Protein AF-A0A3B0A6G1-F1 (afdb_monomer)

Sequence (65 aa):
MTSAPSLVRSRMILSAKVIITDHWPNPDRCPICGVMVCRARGNAAYYLQIVGEPPYIPPSLDGGA

Solvent-accessible surface area (backbone atoms only — not comparable to full-atom values): 3957 Å² total; per-residue (Å²): 134,79,52,73,70,55,52,52,51,55,50,52,54,51,51,26,52,49,46,33,50,66,37,42,80,48,99,76,32,19,77,74,79,73,33,75,78,51,62,66,33,50,52,26,54,50,47,35,53,76,73,70,46,74,92,83,76,55,63,83,74,80,68,67,124

Secondary structure (DSSP, 8-state):
---HHHHHHHHHHHHHHHHHHHTPPPSSS-TTT-SSS-HHHHHHHHHHHHTTPPPP--TTTTT--

pLDDT: mean 86.9, std 13.95, range [43.78, 97.56]

Foldseek 3Di:
DQDPVNVVVVVLLVVLLVQLVQQPDPPQHRPVPRHPDDPSNVVSQVVCVVVVHPRDDDPVPVPND

Structure (mmCIF, N/CA/C/O backbone):
data_AF-A0A3B0A6G1-F1
#
_entry.id   AF-A0A3B0A6G1-F1
#
loop_
_atom_site.group_PDB
_atom_site.id
_atom_site.type_symbol
_atom_site.label_atom_id
_atom_site.label_alt_id
_atom_site.label_comp_id
_atom_site.label_asym_id
_atom_site.label_entity_id
_atom_site.label_seq_id
_atom_site.pdbx_PDB_ins_code
_atom_site.Cartn_x
_atom_site.Cartn_y
_atom_site.Cartn_z
_atom_site.occupancy
_atom_site.B_iso_or_equiv
_atom_site.auth_seq_id
_atom_site.auth_comp_id
_atom_site.auth_asym_id
_atom_site.auth_atom_id
_atom_site.pdbx_PDB_model_num
ATOM 1 N N . MET A 1 1 ? -15.644 -6.191 22.669 1.00 52.16 1 MET A N 1
ATOM 2 C CA . MET A 1 1 ? -16.410 -6.420 21.425 1.00 52.16 1 MET A CA 1
ATOM 3 C C . MET A 1 1 ? -16.064 -5.308 20.449 1.00 52.16 1 MET A C 1
ATOM 5 O O . MET A 1 1 ? -16.409 -4.165 20.711 1.00 52.16 1 MET A O 1
ATOM 9 N N . THR A 1 2 ? -15.315 -5.597 19.386 1.00 56.62 2 THR A N 1
ATOM 10 C CA . THR A 1 2 ? -15.075 -4.633 18.303 1.00 56.62 2 THR A CA 1
ATOM 11 C C . THR A 1 2 ? -16.369 -4.479 17.508 1.00 56.62 2 THR A C 1
ATOM 13 O O . THR A 1 2 ? -16.925 -5.457 17.015 1.00 56.62 2 THR A O 1
ATOM 16 N N . SER A 1 3 ? -16.902 -3.262 17.422 1.00 68.38 3 SER A N 1
ATOM 17 C CA . SER A 1 3 ? -18.052 -2.978 16.562 1.00 68.38 3 SER A CA 1
ATOM 18 C C . SER A 1 3 ? -17.682 -3.269 15.100 1.00 68.38 3 SER A C 1
ATOM 20 O O . SER A 1 3 ? -16.522 -3.099 14.711 1.00 68.38 3 SER A O 1
ATOM 22 N N . ALA A 1 4 ? -18.641 -3.689 14.269 1.00 73.81 4 ALA A N 1
ATOM 23 C CA . ALA A 1 4 ? -18.395 -3.992 12.852 1.00 73.81 4 ALA A CA 1
ATOM 24 C C . ALA A 1 4 ? -17.586 -2.900 12.097 1.00 73.81 4 ALA A C 1
ATOM 26 O O . ALA A 1 4 ? -16.681 -3.265 11.344 1.00 73.81 4 ALA A O 1
ATOM 27 N N . PRO A 1 5 ? -17.784 -1.585 12.346 1.00 79.06 5 PRO A N 1
ATOM 28 C CA . PRO A 1 5 ? -16.957 -0.533 11.745 1.00 79.06 5 PRO A CA 1
ATOM 29 C C . PRO A 1 5 ? -15.477 -0.582 12.151 1.00 79.06 5 PRO A C 1
ATOM 31 O O . PRO A 1 5 ? -14.599 -0.364 11.316 1.00 79.06 5 PRO A O 1
ATOM 34 N N . SER A 1 6 ? -15.179 -0.897 13.418 1.00 85.38 6 SER A N 1
ATOM 35 C CA . SER A 1 6 ? -13.794 -1.015 13.898 1.00 85.38 6 SER A CA 1
ATOM 36 C C . SER A 1 6 ? -13.069 -2.202 13.258 1.00 85.38 6 SER A C 1
ATOM 38 O O . SER A 1 6 ? -11.917 -2.065 12.860 1.00 85.38 6 SER A O 1
ATOM 40 N N . LEU A 1 7 ? -13.769 -3.322 13.039 1.00 89.50 7 LEU A N 1
ATOM 41 C CA . LEU A 1 7 ? -13.219 -4.483 12.337 1.00 89.50 7 LEU A CA 1
ATOM 42 C C . LEU A 1 7 ? -12.904 -4.172 10.867 1.00 89.50 7 LEU A C 1
ATOM 44 O O . LEU A 1 7 ? -11.843 -4.554 10.374 1.00 89.50 7 LEU A O 1
ATOM 48 N N . VAL A 1 8 ? -13.804 -3.472 10.167 1.00 92.69 8 VAL A N 1
ATOM 49 C CA . VAL A 1 8 ? -13.568 -3.051 8.777 1.00 92.69 8 VAL A CA 1
ATOM 50 C C . VAL A 1 8 ? -12.352 -2.130 8.702 1.00 92.69 8 VAL A C 1
ATOM 52 O O . VAL A 1 8 ? -11.473 -2.365 7.878 1.00 92.69 8 VAL A O 1
ATOM 55 N N . ARG A 1 9 ? -12.244 -1.141 9.599 1.00 92.50 9 ARG A N 1
ATOM 56 C CA . ARG A 1 9 ? -11.084 -0.238 9.647 1.00 92.50 9 ARG A CA 1
ATOM 57 C C . ARG A 1 9 ? -9.780 -1.000 9.871 1.00 92.50 9 ARG A C 1
ATOM 59 O O . ARG A 1 9 ? -8.834 -0.800 9.116 1.00 92.50 9 ARG A O 1
ATOM 66 N N . SER A 1 10 ? -9.737 -1.907 10.848 1.00 94.75 10 SER A N 1
ATOM 67 C CA . SER A 1 10 ? -8.545 -2.722 11.112 1.00 94.75 10 SER A CA 1
ATOM 68 C C . SER A 1 10 ? -8.150 -3.579 9.908 1.00 94.75 10 SER A C 1
ATOM 70 O O . SER A 1 10 ? -6.971 -3.661 9.577 1.00 94.75 10 SER A O 1
ATOM 72 N N . ARG A 1 11 ? -9.121 -4.178 9.207 1.00 95.69 11 ARG A N 1
ATOM 73 C CA . ARG A 1 11 ? -8.852 -4.959 7.990 1.00 95.69 11 ARG A CA 1
ATOM 74 C C . ARG A 1 11 ? -8.307 -4.094 6.862 1.00 95.69 11 ARG A C 1
ATOM 76 O O . ARG A 1 11 ? -7.332 -4.485 6.236 1.00 95.69 11 ARG A O 1
ATOM 83 N N . MET A 1 12 ? -8.879 -2.913 6.645 1.00 96.75 12 MET A N 1
ATOM 84 C CA . MET A 1 12 ? -8.411 -1.999 5.602 1.00 96.75 12 MET A CA 1
ATOM 85 C C . MET A 1 12 ? -6.997 -1.473 5.887 1.00 96.75 12 MET A C 1
ATOM 87 O O . MET A 1 12 ? -6.197 -1.367 4.961 1.00 96.75 12 MET A O 1
ATOM 91 N N . ILE A 1 13 ? -6.649 -1.220 7.155 1.00 97.25 13 ILE A N 1
ATOM 92 C CA . ILE A 1 13 ? -5.275 -0.880 7.564 1.00 97.25 13 ILE A CA 1
ATOM 93 C C . ILE A 1 13 ? -4.308 -2.017 7.214 1.00 97.25 13 ILE A C 1
ATOM 95 O O . ILE A 1 13 ? -3.253 -1.767 6.632 1.00 97.25 13 ILE A O 1
ATOM 99 N N . LEU A 1 14 ? -4.668 -3.267 7.521 1.00 96.69 14 LEU A N 1
ATOM 100 C CA . LEU A 1 14 ? -3.844 -4.429 7.174 1.00 96.69 14 LEU A CA 1
ATOM 101 C C . LEU A 1 14 ? -3.707 -4.595 5.658 1.00 96.69 14 LEU A C 1
ATOM 103 O O . LEU A 1 14 ? -2.596 -4.774 5.167 1.00 96.69 14 LEU A O 1
ATOM 107 N N . SER A 1 15 ? -4.801 -4.467 4.906 1.00 97.50 15 SER A N 1
ATOM 108 C CA . SER A 1 15 ? -4.774 -4.528 3.443 1.00 97.50 15 SER A CA 1
ATOM 109 C C . SER A 1 15 ? -3.875 -3.449 2.838 1.00 97.50 15 SER A C 1
ATOM 111 O O . SER A 1 15 ? -3.112 -3.742 1.923 1.00 97.50 15 SER A O 1
ATOM 113 N N . ALA A 1 16 ? -3.904 -2.222 3.365 1.00 97.44 16 ALA A N 1
ATOM 114 C CA . ALA A 1 16 ? -3.015 -1.158 2.911 1.00 97.44 16 ALA A CA 1
ATOM 115 C C . ALA A 1 16 ? -1.539 -1.495 3.173 1.00 97.44 16 ALA A C 1
ATOM 117 O O . ALA A 1 16 ? -0.717 -1.329 2.277 1.00 97.44 16 ALA A O 1
ATOM 118 N N . LYS A 1 17 ? -1.204 -2.031 4.354 1.00 96.56 17 LYS A N 1
ATOM 119 C CA . LYS A 1 17 ? 0.165 -2.473 4.674 1.00 96.56 17 LYS A CA 1
ATOM 120 C C . LYS A 1 17 ? 0.637 -3.591 3.737 1.00 96.56 17 LYS A C 1
ATOM 122 O O . LYS A 1 17 ? 1.752 -3.515 3.239 1.00 96.56 17 LYS A O 1
ATOM 127 N N . VAL A 1 18 ? -0.225 -4.559 3.414 1.00 96.12 18 VAL A N 1
ATOM 128 C CA . VAL A 1 18 ? 0.083 -5.623 2.437 1.00 96.12 18 VAL A CA 1
ATOM 129 C C . VAL A 1 18 ? 0.345 -5.048 1.044 1.00 96.12 18 VAL A C 1
ATOM 131 O O . VAL A 1 18 ? 1.387 -5.333 0.466 1.00 96.12 18 VAL A O 1
ATOM 134 N N . ILE A 1 19 ? -0.528 -4.166 0.536 1.00 96.19 19 ILE A N 1
ATOM 135 C CA . ILE A 1 19 ? -0.311 -3.496 -0.760 1.00 96.19 19 ILE A CA 1
ATOM 136 C C . ILE A 1 19 ? 1.025 -2.749 -0.759 1.00 96.19 19 ILE A C 1
ATOM 138 O O . ILE A 1 19 ? 1.759 -2.775 -1.743 1.00 96.19 19 ILE A O 1
ATOM 142 N N . ILE A 1 20 ? 1.348 -2.061 0.336 1.00 95.12 20 ILE A N 1
ATOM 143 C CA . ILE A 1 20 ? 2.613 -1.345 0.463 1.00 95.12 20 ILE A CA 1
ATOM 144 C C . ILE A 1 20 ? 3.796 -2.313 0.382 1.00 95.12 20 ILE A C 1
ATOM 146 O O . ILE A 1 20 ? 4.712 -2.018 -0.378 1.00 95.12 20 ILE A O 1
ATOM 150 N N . THR A 1 21 ? 3.759 -3.443 1.092 1.00 94.31 21 THR A N 1
ATOM 151 C CA . THR A 1 21 ? 4.803 -4.480 1.074 1.00 94.31 21 THR A CA 1
ATOM 152 C C . THR A 1 21 ? 4.976 -5.109 -0.304 1.00 94.31 21 THR A C 1
ATOM 154 O O . THR A 1 21 ? 6.082 -5.094 -0.838 1.00 94.31 21 THR A O 1
ATOM 157 N N . ASP A 1 22 ? 3.894 -5.581 -0.922 1.00 93.38 22 ASP A N 1
ATOM 158 C CA . ASP A 1 22 ? 3.955 -6.275 -2.214 1.00 93.38 22 ASP A CA 1
ATOM 159 C C . ASP A 1 22 ? 4.433 -5.345 -3.338 1.00 93.38 22 ASP A C 1
ATOM 161 O O . ASP A 1 22 ? 5.128 -5.760 -4.262 1.00 93.38 22 ASP A O 1
ATOM 165 N N . HIS A 1 23 ? 4.083 -4.057 -3.261 1.00 93.44 23 HIS A N 1
ATOM 166 C CA . HIS A 1 23 ? 4.469 -3.047 -4.249 1.00 93.44 23 HIS A CA 1
ATOM 167 C C . HIS A 1 23 ? 5.716 -2.240 -3.851 1.00 93.44 23 HIS A C 1
ATOM 169 O O . HIS A 1 23 ? 6.065 -1.268 -4.547 1.00 93.44 23 HIS A O 1
ATOM 175 N N . TRP A 1 24 ? 6.354 -2.568 -2.724 1.00 87.69 24 TRP A N 1
ATOM 176 C CA . TRP A 1 24 ? 7.467 -1.796 -2.179 1.00 87.69 24 TRP A CA 1
ATOM 177 C C . TRP A 1 24 ? 8.635 -1.755 -3.170 1.00 87.69 24 TRP A C 1
ATOM 179 O O . TRP A 1 24 ? 8.820 -2.708 -3.932 1.00 87.69 24 TRP A O 1
ATOM 189 N N . PRO A 1 25 ? 9.374 -0.629 -3.263 1.00 74.88 25 PRO A N 1
ATOM 190 C CA . PRO A 1 25 ? 10.368 -0.446 -4.307 1.00 74.88 25 PRO A CA 1
ATOM 191 C C . PRO A 1 25 ? 11.394 -1.576 -4.388 1.00 74.88 25 PRO A C 1
ATOM 193 O O . PRO A 1 25 ? 12.156 -1.825 -3.459 1.00 74.88 25 PRO A O 1
ATOM 196 N N . ASN A 1 26 ? 11.464 -2.144 -5.587 1.00 69.25 26 ASN A N 1
ATOM 197 C CA . ASN A 1 26 ? 12.728 -2.370 -6.269 1.00 69.25 26 ASN A CA 1
ATOM 198 C C . ASN A 1 26 ? 13.194 -0.987 -6.808 1.00 69.25 26 ASN A C 1
ATOM 200 O O . ASN A 1 26 ? 12.322 -0.212 -7.224 1.00 69.25 26 ASN A O 1
ATOM 204 N N . PRO A 1 27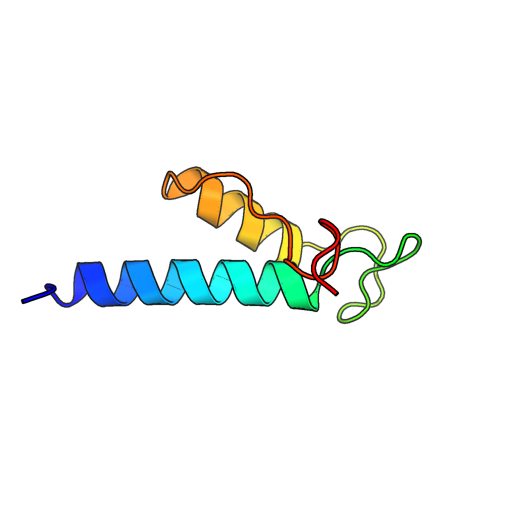 ? 14.492 -0.618 -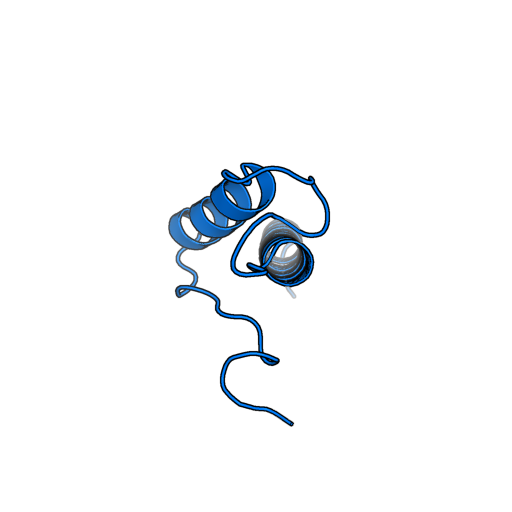6.740 1.00 72.69 27 PRO A N 1
ATOM 205 C CA . PRO A 1 27 ? 15.008 0.709 -7.116 1.00 72.69 27 PRO A CA 1
ATOM 206 C C . PRO A 1 27 ? 14.509 1.248 -8.462 1.00 72.69 27 PRO A C 1
ATOM 208 O O . PRO A 1 27 ? 14.327 2.457 -8.596 1.00 72.69 27 PRO A O 1
ATOM 211 N N . ASP A 1 28 ? 14.223 0.369 -9.423 1.00 79.06 28 ASP A N 1
ATOM 212 C CA . ASP A 1 28 ? 13.858 0.789 -10.773 1.00 79.06 28 ASP A CA 1
ATOM 213 C C . ASP A 1 28 ? 12.345 0.860 -11.003 1.00 79.06 28 ASP A C 1
ATOM 215 O O . ASP A 1 28 ? 11.852 1.835 -11.556 1.00 79.06 28 ASP A O 1
ATOM 219 N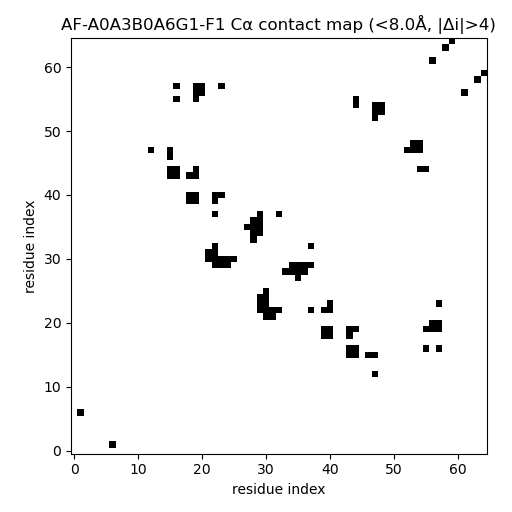 N . ARG A 1 29 ? 11.563 -0.154 -10.615 1.00 89.38 29 ARG A N 1
ATOM 220 C CA . ARG A 1 29 ? 10.121 -0.236 -10.930 1.00 89.38 29 ARG A CA 1
ATOM 221 C C . ARG A 1 29 ? 9.345 -0.991 -9.861 1.00 89.38 29 ARG A C 1
ATOM 223 O O . ARG A 1 29 ? 9.889 -1.803 -9.123 1.00 89.38 29 ARG A O 1
ATOM 230 N N . CYS A 1 30 ? 8.033 -0.770 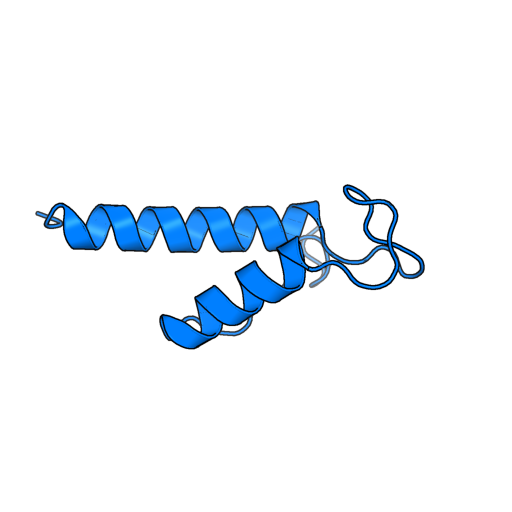-9.813 1.00 92.50 30 CYS A N 1
ATOM 231 C CA . CYS A 1 30 ? 7.149 -1.599 -8.999 1.00 92.50 30 CYS A CA 1
ATOM 232 C C . CYS A 1 30 ? 7.188 -3.063 -9.478 1.00 92.50 30 CYS A C 1
ATOM 234 O O . CYS A 1 30 ? 6.896 -3.293 -10.655 1.00 92.50 30 CYS A O 1
ATOM 236 N N . PRO A 1 31 ? 7.471 -4.042 -8.598 1.00 91.75 31 PRO A N 1
ATOM 237 C CA . PRO A 1 31 ? 7.588 -5.449 -8.992 1.00 91.75 31 PRO A CA 1
ATOM 238 C C . PRO A 1 31 ? 6.253 -6.067 -9.434 1.00 91.75 31 PRO A C 1
ATOM 240 O O . PRO A 1 31 ? 6.247 -6.997 -10.231 1.00 91.75 31 PRO A O 1
ATOM 243 N N . ILE A 1 32 ? 5.125 -5.522 -8.965 1.00 94.12 32 ILE A N 1
ATOM 244 C CA . ILE A 1 32 ? 3.779 -6.007 -9.306 1.00 94.12 32 ILE A CA 1
ATOM 245 C C . ILE A 1 32 ? 3.209 -5.285 -10.532 1.00 94.12 32 ILE A C 1
ATOM 247 O O . ILE A 1 32 ? 2.637 -5.909 -11.418 1.00 94.12 32 ILE A O 1
ATOM 251 N N . CYS A 1 33 ? 3.347 -3.957 -10.601 1.00 94.12 33 CYS A N 1
ATOM 252 C CA . CYS A 1 33 ? 2.729 -3.158 -11.666 1.00 94.12 33 CYS A CA 1
ATOM 253 C C . CYS A 1 33 ? 3.645 -2.890 -12.872 1.00 94.12 33 CYS A C 1
ATOM 255 O O . CYS A 1 33 ? 3.153 -2.434 -13.899 1.00 94.12 33 CYS A O 1
ATOM 257 N N . GLY A 1 34 ? 4.966 -3.064 -12.750 1.00 92.50 34 GLY A N 1
ATOM 258 C CA . GLY A 1 34 ? 5.926 -2.814 -13.836 1.00 92.50 34 GLY A CA 1
ATOM 259 C C . GLY A 1 34 ? 6.130 -1.337 -14.214 1.00 92.50 34 GLY A C 1
ATOM 260 O O . GLY A 1 34 ? 6.709 -1.035 -15.260 1.00 92.50 34 GLY A O 1
ATOM 261 N N . VAL A 1 35 ? 5.667 -0.398 -13.383 1.00 92.38 35 VAL A N 1
ATOM 262 C CA . VAL A 1 35 ? 5.737 1.056 -13.622 1.00 92.38 35 VAL A CA 1
ATOM 263 C C . VAL A 1 35 ? 6.653 1.755 -12.617 1.00 92.38 35 VAL A C 1
ATOM 265 O O . VAL A 1 35 ? 6.799 1.295 -11.484 1.00 92.38 35 VAL A O 1
ATOM 268 N N . MET A 1 36 ? 7.219 2.900 -13.013 1.00 89.19 36 MET A N 1
ATOM 269 C CA . MET A 1 36 ? 8.026 3.760 -12.130 1.00 89.19 36 MET A CA 1
ATOM 270 C C . MET A 1 36 ? 7.181 4.359 -10.992 1.00 89.19 36 MET A C 1
ATOM 272 O O . MET A 1 36 ? 7.576 4.354 -9.830 1.00 89.19 36 MET A O 1
ATOM 276 N N . VAL A 1 37 ? 5.984 4.864 -11.322 1.00 90.81 37 VAL A N 1
ATOM 277 C CA . VAL A 1 37 ? 5.077 5.527 -10.371 1.00 90.81 37 VAL A CA 1
ATOM 278 C C . VAL A 1 37 ? 3.920 4.594 -10.032 1.00 90.81 37 VAL A C 1
ATOM 280 O O . VAL A 1 37 ? 2.957 4.456 -10.786 1.00 90.81 37 VAL A O 1
ATOM 283 N N . CYS A 1 38 ? 4.008 3.941 -8.877 1.00 93.25 38 CYS A N 1
ATOM 284 C CA . CYS A 1 38 ? 3.014 2.968 -8.441 1.00 93.25 38 CYS A CA 1
ATOM 285 C C . CYS A 1 38 ? 1.844 3.625 -7.691 1.00 93.25 38 CYS A C 1
ATOM 287 O O . CYS A 1 38 ? 1.935 3.884 -6.489 1.00 93.25 38 CYS A O 1
ATOM 289 N N . ARG A 1 39 ? 0.707 3.818 -8.377 1.00 95.50 39 ARG A N 1
ATOM 290 C CA . ARG A 1 39 ? -0.522 4.356 -7.760 1.00 95.50 39 ARG A CA 1
ATOM 291 C C . ARG A 1 39 ? -1.074 3.482 -6.633 1.00 95.50 39 ARG A C 1
ATOM 293 O O . ARG A 1 39 ? -1.547 4.033 -5.652 1.00 95.50 39 ARG A O 1
ATOM 300 N N . ALA A 1 40 ? -0.992 2.153 -6.739 1.00 95.44 40 ALA A N 1
ATOM 301 C CA . ALA A 1 40 ? -1.485 1.243 -5.698 1.00 95.44 40 ALA A CA 1
ATOM 302 C C . ALA A 1 40 ? -0.780 1.494 -4.353 1.00 95.44 40 ALA A C 1
ATOM 304 O O . ALA A 1 40 ? -1.427 1.837 -3.365 1.00 95.44 40 ALA A O 1
ATOM 305 N N . ARG A 1 41 ? 0.559 1.451 -4.359 1.00 94.38 41 ARG A N 1
ATOM 306 C CA . ARG A 1 41 ? 1.406 1.844 -3.222 1.00 94.38 41 ARG A CA 1
ATOM 307 C C . ARG A 1 41 ? 1.107 3.259 -2.720 1.00 94.38 41 ARG A C 1
ATOM 309 O O . ARG A 1 41 ? 0.954 3.448 -1.519 1.00 94.38 41 ARG A O 1
ATOM 316 N N . GLY A 1 42 ? 1.010 4.241 -3.623 1.00 95.00 42 GLY A N 1
ATOM 317 C CA . GLY A 1 42 ? 0.722 5.634 -3.261 1.00 95.00 42 GLY A CA 1
ATOM 318 C C . GLY A 1 42 ? -0.622 5.798 -2.548 1.00 95.00 42 GLY A C 1
ATOM 319 O O . GLY A 1 42 ? -0.684 6.411 -1.487 1.00 95.00 42 GLY A O 1
ATOM 320 N N . ASN A 1 43 ? -1.680 5.185 -3.077 1.00 97.31 43 ASN A N 1
ATOM 321 C CA . ASN A 1 43 ? -3.014 5.225 -2.483 1.00 97.31 43 ASN A CA 1
ATOM 322 C C . ASN A 1 43 ? -3.065 4.498 -1.136 1.00 97.31 43 ASN A C 1
ATOM 324 O O . ASN A 1 43 ? -3.723 4.974 -0.218 1.00 97.31 43 ASN A O 1
ATOM 328 N N . ALA A 1 44 ? -2.368 3.369 -0.997 1.00 97.19 44 ALA A N 1
ATOM 329 C CA . ALA A 1 44 ? -2.299 2.638 0.264 1.00 97.19 44 ALA A CA 1
ATOM 330 C C . ALA A 1 44 ? -1.553 3.435 1.348 1.00 97.19 44 ALA A C 1
ATOM 332 O O . ALA A 1 44 ? -2.040 3.543 2.472 1.00 97.19 44 ALA A O 1
ATOM 333 N N . ALA A 1 45 ? -0.423 4.062 1.003 1.00 95.50 45 ALA A N 1
ATOM 334 C CA . ALA A 1 45 ? 0.305 4.945 1.915 1.00 95.50 45 ALA A CA 1
ATOM 335 C C . ALA A 1 45 ? -0.534 6.172 2.310 1.00 95.50 45 ALA A C 1
ATOM 337 O O . ALA A 1 45 ? -0.619 6.520 3.487 1.00 95.50 45 ALA A O 1
ATOM 338 N N . TYR A 1 46 ? -1.215 6.785 1.340 1.00 97.38 46 TYR A N 1
ATOM 339 C CA . TYR A 1 46 ? -2.115 7.909 1.585 1.00 97.38 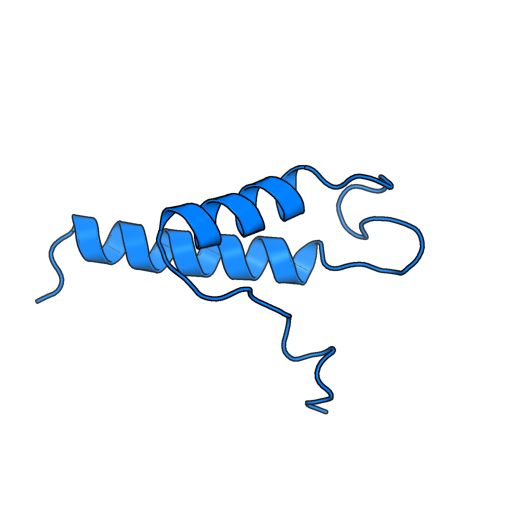46 TYR A CA 1
ATOM 340 C C . TYR A 1 46 ? -3.314 7.519 2.463 1.00 97.38 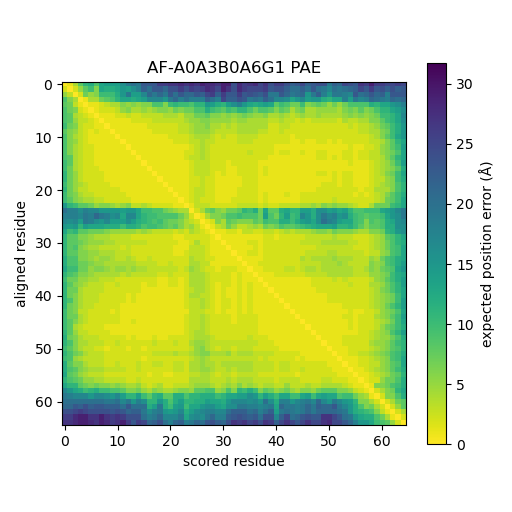46 TYR A C 1
ATOM 342 O O . TYR A 1 46 ? -3.705 8.269 3.354 1.00 97.38 46 TYR A O 1
ATOM 350 N N . TYR A 1 47 ? -3.869 6.319 2.276 1.00 97.00 47 TYR A N 1
ATOM 351 C CA . TYR A 1 47 ? -4.927 5.804 3.138 1.00 97.00 47 TYR A CA 1
ATOM 352 C C . TYR A 1 47 ? -4.468 5.687 4.596 1.00 97.00 47 TYR A C 1
ATOM 354 O O . TYR A 1 47 ? -5.183 6.157 5.479 1.00 97.00 47 TYR A O 1
ATOM 362 N N . LEU A 1 48 ? -3.278 5.121 4.850 1.00 97.56 48 LEU A N 1
ATOM 363 C CA . LEU A 1 48 ? -2.709 5.034 6.202 1.00 97.56 48 LEU A CA 1
ATOM 364 C C . LEU A 1 48 ? -2.589 6.420 6.853 1.00 97.56 48 LEU A C 1
ATOM 366 O O . LEU A 1 48 ? -2.993 6.587 8.003 1.00 97.56 48 LEU A O 1
ATOM 370 N N . GLN A 1 49 ? -2.148 7.424 6.090 1.00 97.12 49 GLN A N 1
ATOM 371 C CA . GLN A 1 49 ? -2.097 8.812 6.550 1.00 97.12 49 GLN A CA 1
ATOM 372 C C . GLN A 1 49 ? -3.487 9.346 6.936 1.00 97.12 49 GLN A C 1
ATOM 374 O O . GLN A 1 49 ? -3.642 9.921 8.012 1.00 97.12 49 GLN A O 1
ATOM 379 N N . ILE A 1 50 ? -4.508 9.136 6.096 1.00 97.25 50 ILE A N 1
ATOM 380 C CA . ILE A 1 50 ? -5.885 9.588 6.372 1.00 97.25 50 ILE A CA 1
ATOM 381 C C . ILE A 1 50 ? -6.438 8.957 7.654 1.00 97.25 50 ILE A C 1
ATOM 383 O O . ILE A 1 50 ? -7.154 9.613 8.411 1.00 97.25 50 ILE A O 1
ATOM 387 N N . VAL A 1 51 ? -6.131 7.684 7.914 1.00 95.69 51 VAL A N 1
ATOM 388 C CA . VAL A 1 51 ? -6.640 6.977 9.099 1.00 95.69 51 VAL A CA 1
ATOM 389 C C . VAL A 1 51 ? -5.769 7.145 10.345 1.00 95.69 51 VAL A C 1
ATOM 391 O O . VAL A 1 51 ? -6.096 6.542 11.370 1.00 95.69 51 VAL A O 1
ATOM 394 N N . GLY A 1 52 ? -4.730 7.983 10.286 1.00 95.81 52 GLY A N 1
ATOM 395 C CA . GLY A 1 52 ? -3.864 8.313 11.419 1.00 95.81 52 GLY A CA 1
ATOM 396 C C . GLY A 1 52 ? -2.856 7.224 11.789 1.00 95.81 52 GLY A C 1
ATOM 397 O O . GLY A 1 52 ? -2.364 7.217 12.914 1.00 95.81 52 GLY A O 1
ATOM 398 N N . GLU A 1 53 ? -2.562 6.295 10.879 1.00 96.12 53 GLU A N 1
ATOM 399 C CA . GLU A 1 53 ? -1.487 5.320 11.070 1.00 96.12 53 GLU A CA 1
ATOM 400 C C . GLU A 1 53 ? -0.121 5.970 10.784 1.00 96.12 53 GLU A C 1
ATOM 402 O O . GLU A 1 53 ? -0.017 6.848 9.920 1.00 96.12 53 GLU A O 1
ATOM 407 N N . PRO A 1 54 ? 0.948 5.542 11.477 1.00 93.62 54 PRO A N 1
ATOM 408 C CA . PRO A 1 54 ? 2.294 6.006 11.175 1.00 93.62 54 PRO A CA 1
ATOM 409 C C . PRO A 1 54 ? 2.726 5.574 9.761 1.00 93.62 54 PRO A C 1
ATOM 411 O O . PRO A 1 54 ? 2.204 4.585 9.229 1.00 93.62 54 PRO A O 1
ATOM 414 N N . PRO A 1 55 ? 3.712 6.264 9.152 1.00 91.00 55 PRO A N 1
ATOM 415 C CA . PRO A 1 55 ? 4.338 5.801 7.920 1.00 91.00 55 PRO A CA 1
ATOM 416 C C . PRO A 1 55 ? 4.799 4.350 8.066 1.00 91.00 55 PRO A C 1
ATOM 418 O O . PRO A 1 55 ? 5.488 4.001 9.023 1.00 91.00 55 PRO A O 1
ATOM 421 N N . TYR A 1 56 ? 4.396 3.504 7.123 1.00 93.00 56 TYR A N 1
ATOM 422 C CA . TYR A 1 56 ? 4.718 2.084 7.143 1.00 93.00 56 TYR A CA 1
ATOM 423 C C . TYR A 1 56 ? 5.864 1.781 6.177 1.00 93.00 56 TYR A C 1
ATOM 425 O O . TYR A 1 56 ? 5.805 2.156 5.005 1.00 93.00 56 TYR A O 1
ATOM 433 N N . ILE A 1 57 ? 6.884 1.088 6.685 1.00 90.69 57 ILE 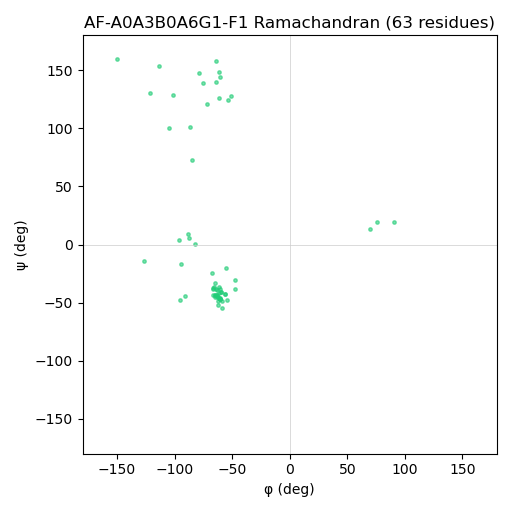A N 1
ATOM 434 C CA . ILE A 1 57 ? 8.028 0.562 5.937 1.00 90.69 57 ILE A CA 1
ATOM 435 C C . ILE A 1 57 ? 8.032 -0.962 6.152 1.00 90.69 57 ILE A C 1
ATOM 437 O O . ILE A 1 57 ? 7.887 -1.393 7.298 1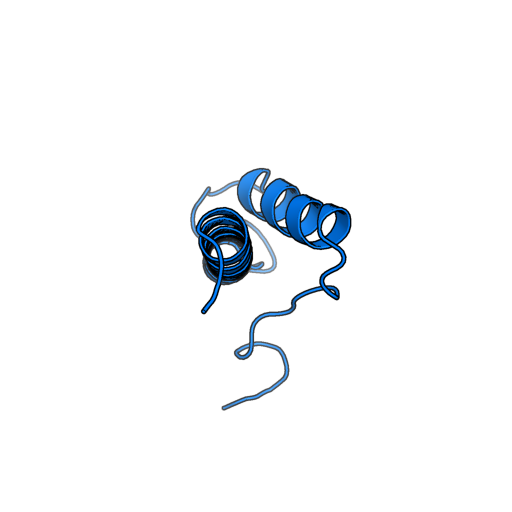.00 90.69 57 ILE A O 1
ATOM 441 N N . PRO A 1 58 ? 8.129 -1.790 5.095 1.00 88.88 58 PRO A N 1
ATOM 442 C CA . PRO A 1 58 ? 8.083 -3.241 5.233 1.00 88.88 58 PRO A CA 1
ATOM 443 C C . PRO A 1 58 ? 9.267 -3.825 6.036 1.00 88.88 58 PRO A C 1
ATOM 445 O O . PRO A 1 58 ? 10.400 -3.427 5.763 1.00 88.88 58 PRO A O 1
ATOM 448 N N . PRO A 1 59 ? 9.019 -4.837 6.902 1.00 76.38 59 PRO A N 1
ATOM 449 C CA . PRO A 1 59 ? 10.001 -5.500 7.782 1.00 76.38 59 PRO A CA 1
ATOM 450 C C . PRO A 1 59 ? 11.252 -6.107 7.113 1.00 76.38 59 PRO A C 1
ATOM 452 O O 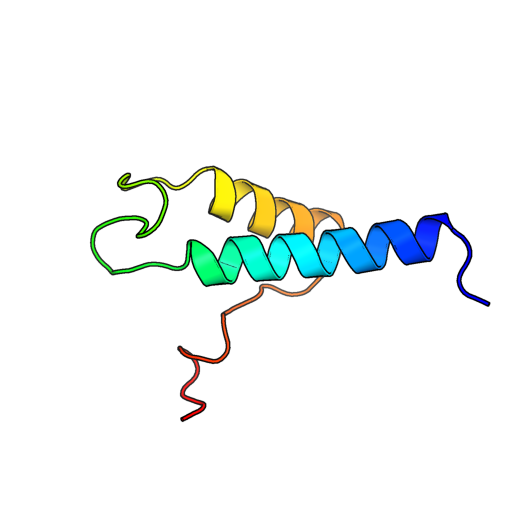. PRO A 1 59 ? 12.248 -6.428 7.758 1.00 76.38 59 PRO A O 1
ATOM 455 N N . SER A 1 60 ? 11.191 -6.370 5.807 1.00 70.62 60 SER A N 1
ATOM 456 C CA . SER A 1 60 ? 12.317 -6.966 5.078 1.00 70.62 60 SER A CA 1
ATOM 457 C C . SER A 1 60 ? 13.376 -5.936 4.666 1.00 70.62 60 SER A C 1
ATOM 459 O O . SER A 1 60 ? 14.348 -6.301 4.013 1.00 70.62 60 SER A O 1
ATOM 461 N N . LEU A 1 61 ? 13.192 -4.651 4.992 1.00 62.88 61 LEU A N 1
ATOM 462 C CA . LEU A 1 61 ? 14.025 -3.544 4.491 1.00 62.88 61 LEU A CA 1
ATOM 463 C C . LEU A 1 61 ? 14.603 -2.649 5.589 1.00 62.88 61 LEU A C 1
ATOM 465 O O . LEU A 1 61 ? 15.534 -1.891 5.343 1.00 62.88 61 LEU A O 1
ATOM 469 N N . ASP A 1 62 ? 14.081 -2.767 6.798 1.00 55.00 62 ASP A N 1
ATOM 470 C CA . ASP A 1 62 ? 14.579 -2.230 8.066 1.00 55.00 62 ASP A CA 1
ATOM 471 C C . ASP A 1 62 ? 15.570 -3.186 8.764 1.00 55.00 62 ASP A C 1
ATOM 473 O O . ASP A 1 62 ? 16.006 -2.912 9.880 1.00 55.00 62 ASP A O 1
ATOM 477 N N . GLY A 1 63 ? 16.001 -4.261 8.088 1.00 51.34 63 GLY A N 1
ATOM 478 C CA . GLY A 1 63 ? 17.093 -5.130 8.546 1.00 51.34 63 GLY A CA 1
ATOM 479 C C . GLY A 1 63 ? 16.666 -6.320 9.409 1.00 51.34 63 GLY A C 1
ATOM 480 O O . GLY A 1 63 ? 17.499 -6.876 10.117 1.00 51.34 63 GLY A O 1
ATOM 481 N N . GLY A 1 64 ? 15.395 -6.726 9.360 1.00 52.41 64 GLY A N 1
ATOM 482 C CA . GLY A 1 64 ? 14.902 -7.937 10.019 1.00 52.41 64 GLY A CA 1
ATOM 483 C C . GLY A 1 64 ? 15.104 -9.204 9.183 1.00 52.41 64 GLY A C 1
ATOM 484 O O . GLY A 1 64 ? 14.133 -9.745 8.653 1.00 52.41 64 GLY A O 1
ATOM 485 N N . ALA A 1 65 ? 16.350 -9.672 9.081 1.00 43.78 65 ALA A N 1
ATOM 486 C CA . ALA A 1 65 ? 16.718 -11.045 8.724 1.00 43.78 65 ALA A CA 1
ATOM 487 C C . ALA A 1 65 ? 17.868 -11.508 9.625 1.00 43.78 65 ALA A C 1
ATOM 489 O O . ALA A 1 65 ? 18.843 -10.734 9.761 1.00 43.78 65 ALA A O 1
#

Organism: NCBI:txid1530042

Mean predicted aligned error: 6.0 Å

Radius of gyration: 13.26 Å; Cα contacts (8 Å, |Δi|>4): 58; chains: 1; bounding box: 36×21×35 Å